Protein 7D6L (pdb70)

Secondary structure (DSSP, 8-state):
--EEEE-TTT--EEEE----TT---B-TTT-PBP--EEE--TTTHHHHT-SSS-EEEEEE-TT-HHHHHHHHHHHHHHHHSTTT-EEEEEETTT-HHHHHHTT--SSSEEEEEETTEEEEEEES---HHHHHHHHHHHHTT-

Nearest PDB structures (foldseek):
  7d6l-assembly1_A  TM=1.007E+00  e=2.014E-32  Deinococcus radiodurans R1 = ATCC 13939 = DSM 20539
  2i4a-assembly1_A  TM=9.591E-01  e=2.977E-13  Acetobacter aceti
  4xhm-assembly2_B  TM=9.495E-01  e=5.290E-13  Archaeoglobus fulgidus DSM 4304
  1nsw-assembly1_D  TM=9.272E-01  e=4.963E-13  Alicyclobacillus acidocaldarius
  3p2a-assembly2_B  TM=7.250E-01  e=1.576E-14  Yersinia pestis CO92

B-factor: mean 38.39, std 16.35, range [13.57, 108.28]

Radius of gyration: 14.19 Å; Cα contacts (8 Å, |Δi|>4): 267; chains: 1; bounding box: 36×29×38 Å

Solvent-accessible surface area: 7470 Å² total; per-residue (Å²): 126,46,28,91,6,61,0,64,133,48,121,18,162,14,165,30,26,76,21,91,80,74,92,43,6,55,3,100,196,64,51,24,35,0,16,2,22,18,69,2,41,52,99,27,3,89,103,8,8,112,13,60,19,0,1,0,0,4,0,71,1,81,171,6,26,62,12,187,87,1,14,81,33,0,83,48,0,0,118,50,8,42,9,114,0,8,0,0,36,1,18,24,83,124,8,85,194,6,15,74,135,44,122,32,212,50,36,2,8,0,2,0,2,19,102,37,126,76,56,46,109,30,84,22,84,24,1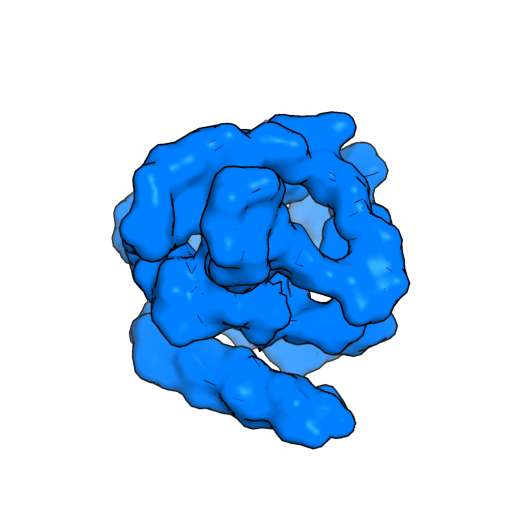27,60,54,53,1,87,61,66,0,74,100,5,56,131,128,110

Structure (mmCIF, N/CA/C/O backbone):
data_7D6L
#
_entry.id   7D6L
#
_cell.length_a   101.887
_cell.length_b   57.819
_cell.length_c   36.152
_cell.angle_alpha   90.000
_cell.angle_beta   94.780
_cell.angle_gamma   90.000
#
_symmetry.space_group_name_H-M   'C 1 2 1'
#
loop_
_entity.id
_entity.type
_entity.pdbx_description
1 polymer 'Thioredoxin 2'
2 non-polymer 'ZINC ION'
3 water water
#
loop_
_atom_site.group_PDB
_atom_site.id
_atom_site.type_symbol
_atom_site.label_atom_id
_atom_site.label_alt_id
_atom_site.label_comp_id
_atom_site.label_asym_id
_atom_site.label_entity_id
_atom_site.label_seq_id
_atom_site.pdbx_PDB_ins_code
_atom_site.Cartn_x
_atom_site.Cartn_y
_atom_site.Cartn_z
_atom_site.occupancy
_atom_site.B_iso_or_equiv
_atom_site.auth_seq_id
_atom_site.auth_comp_id
_atom_site.auth_asym_id
_atom_site.auth_atom_id
_atom_site.pdbx_PDB_model_num
ATOM 1 N N . HIS A 1 7 ? 31.804 65.984 10.057 1.00 49.19 1 HIS A N 1
ATOM 2 C CA . HIS A 1 7 ? 32.969 65.401 9.411 1.00 54.83 1 HIS A CA 1
ATOM 3 C C . HIS A 1 7 ? 32.590 64.882 8.021 1.00 59.54 1 HIS A C 1
ATOM 4 O O . HIS A 1 7 ? 31.587 64.178 7.876 1.00 62.39 1 HIS A O 1
ATOM 11 N N . SER A 1 8 ? 33.392 65.221 7.011 1.00 64.60 2 SER A N 1
ATOM 12 C CA . SER A 1 8 ? 33.112 64.841 5.630 1.00 55.54 2 SER A CA 1
ATOM 13 C C . SER A 1 8 ? 34.396 64.355 4.963 1.00 40.84 2 SER A C 1
ATOM 14 O O . SER A 1 8 ? 35.509 64.675 5.389 1.00 40.39 2 SER A O 1
ATOM 17 N N . ASP A 1 9 ? 34.227 63.558 3.911 1.00 30.94 3 ASP A N 1
ATOM 18 C CA . ASP A 1 9 ? 35.335 63.008 3.153 1.00 28.28 3 ASP A CA 1
ATOM 19 C C . ASP A 1 9 ? 34.962 63.027 1.675 1.00 24.11 3 ASP A C 1
ATOM 20 O O . ASP A 1 9 ? 33.790 62.942 1.327 1.00 34.08 3 ASP A O 1
ATOM 25 N N . ILE A 1 10 ? 35.966 63.129 0.815 1.00 28.02 4 ILE A N 1
ATOM 26 C CA . ILE A 1 10 ? 35.767 63.011 -0.624 1.00 35.97 4 ILE A CA 1
ATOM 27 C C . ILE A 1 10 ? 35.729 61.537 -1.011 1.00 42.26 4 ILE A C 1
ATOM 28 O O . ILE A 1 10 ? 36.672 60.784 -0.733 1.00 32.53 4 ILE A O 1
ATOM 33 N N . LEU A 1 11 ? 34.619 61.120 -1.621 1.00 25.75 5 LEU A N 1
ATOM 34 C CA . LEU A 1 11 ? 34.465 59.837 -2.285 1.00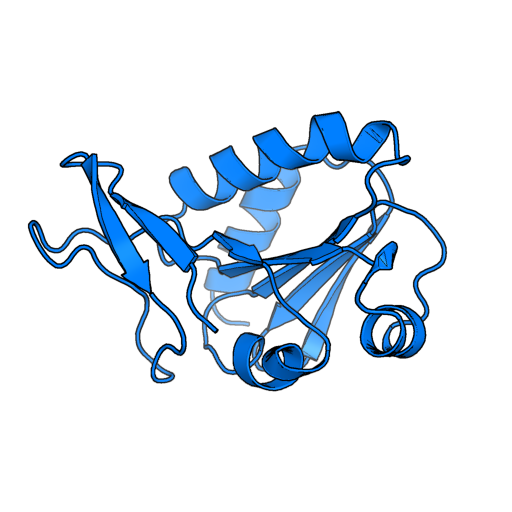 19.51 5 LEU A CA 1
ATOM 35 C C . LEU A 1 11 ? 34.494 60.111 -3.778 1.00 27.50 5 LEU A C 1
ATOM 36 O O . LEU A 1 11 ? 33.763 60.983 -4.253 1.00 28.14 5 LEU A O 1
ATOM 41 N N . THR A 1 12 ? 35.337 59.401 -4.512 1.00 20.72 6 THR A N 1
ATOM 42 C CA . THR A 1 12 ? 35.466 59.622 -5.947 1.00 21.37 6 THR A CA 1
ATOM 43 C C . THR A 1 12 ? 34.668 58.579 -6.715 1.00 24.68 6 THR A C 1
ATOM 44 O O . THR A 1 12 ? 34.802 57.374 -6.476 1.00 29.82 6 THR A O 1
ATOM 48 N N . CYS A 1 13 ? 33.827 59.052 -7.628 1.00 21.15 7 CYS A N 1
ATOM 49 C CA . CYS A 1 13 ? 32.949 58.161 -8.368 1.00 17.72 7 CYS A CA 1
ATOM 50 C C . CYS A 1 13 ? 33.790 57.314 -9.334 1.00 26.33 7 CYS A C 1
ATOM 51 O O . CYS A 1 13 ? 34.647 57.834 -10.060 1.00 27.05 7 CYS A O 1
ATOM 54 N N . THR A 1 14 ? 33.569 56.005 -9.323 1.00 27.84 8 THR A N 1
ATOM 55 C CA . THR A 1 14 ? 34.357 55.119 -10.174 1.00 30.03 8 THR A CA 1
ATOM 56 C C . THR A 1 14 ? 33.993 55.313 -11.631 1.00 39.99 8 THR A C 1
ATOM 57 O O . THR A 1 14 ? 34.817 55.066 -12.526 1.00 34.15 8 THR A O 1
ATOM 61 N N . HIS A 1 15 ? 32.774 55.791 -11.878 1.00 32.64 9 HIS A N 1
ATOM 62 C CA . HIS A 1 15 ? 32.242 55.792 -13.233 1.00 38.95 9 HIS A CA 1
ATOM 63 C C . HIS A 1 15 ? 32.512 57.109 -13.945 1.00 32.33 9 HIS A C 1
ATOM 64 O O . HIS A 1 15 ? 33.020 57.106 -15.060 1.00 36.09 9 HIS A O 1
ATOM 71 N N . CYS A 1 16 ? 32.244 58.246 -13.315 1.00 33.44 10 CYS A N 1
ATOM 72 C CA . CYS A 1 16 ? 32.414 59.516 -14.012 1.00 26.12 10 CYS A CA 1
ATOM 73 C C . CYS A 1 16 ? 33.518 60.386 -13.453 1.00 32.46 10 CYS A C 1
ATOM 74 O O . CYS A 1 16 ? 33.720 61.490 -13.967 1.00 35.05 10 CYS A O 1
ATOM 77 N N . GLN A 1 17 ? 34.210 59.930 -12.404 1.00 30.19 11 GLN A N 1
ATOM 78 C CA . GLN A 1 17 ? 35.327 60.603 -11.745 1.00 31.72 11 GLN A CA 1
ATOM 79 C C . GLN A 1 17 ? 34.919 61.748 -10.841 1.00 27.15 11 GLN A C 1
ATOM 80 O O . GLN A 1 17 ? 35.808 62.423 -10.285 1.00 33.17 11 GLN A O 1
ATOM 86 N N . ALA A 1 18 ? 33.633 62.030 -10.691 1.00 32.43 12 ALA A N 1
ATOM 87 C CA . ALA A 1 18 ? 33.229 63.156 -9.866 1.00 31.32 12 ALA A CA 1
ATOM 88 C C . ALA A 1 18 ? 33.701 62.960 -8.422 1.00 24.15 12 ALA A C 1
ATOM 89 O O . ALA A 1 18 ? 33.519 61.887 -7.831 1.00 22.06 12 ALA A O 1
ATOM 91 N N . LYS A 1 19 ? 34.303 64.016 -7.862 1.00 22.53 13 LYS A N 1
ATOM 92 C CA . LYS A 1 19 ? 34.571 64.107 -6.438 1.00 29.97 13 LYS A CA 1
ATOM 93 C C . LYS A 1 19 ? 33.290 64.467 -5.699 1.00 34.98 13 LYS A C 1
ATOM 94 O O . LYS A 1 19 ? 32.633 65.453 -6.038 1.00 31.73 13 LYS A O 1
ATOM 100 N N . ASN A 1 20 ? 32.937 63.663 -4.693 1.00 21.03 14 ASN A N 1
ATOM 101 C CA . ASN A 1 20 ? 31.699 63.794 -3.937 1.00 23.30 14 ASN A CA 1
ATOM 102 C C . ASN A 1 20 ? 32.058 63.949 -2.470 1.00 22.91 14 ASN A C 1
ATOM 103 O O . ASN A 1 20 ? 32.558 63.003 -1.861 1.00 25.12 14 ASN A O 1
ATOM 108 N N . ARG A 1 21 ? 31.790 65.121 -1.903 1.00 22.53 15 ARG A N 1
ATOM 109 C CA . ARG A 1 21 ? 32.020 65.351 -0.476 1.00 27.42 15 ARG A CA 1
ATOM 110 C C . ARG A 1 21 ? 30.846 64.775 0.303 1.00 28.74 15 ARG A C 1
ATOM 111 O O . ARG A 1 21 ? 29.735 65.293 0.232 1.00 29.33 15 ARG A O 1
ATOM 119 N N . VAL A 1 22 ? 31.091 63.732 1.087 1.00 24.36 16 VAL A N 1
ATOM 120 C CA . VAL A 1 22 ? 30.038 63.004 1.776 1.00 29.53 16 VAL A CA 1
ATOM 121 C C . VAL A 1 22 ? 30.390 62.922 3.262 1.00 35.25 16 VAL A C 1
ATOM 122 O O . VAL A 1 22 ? 31.524 62.576 3.623 1.00 31.95 16 VAL A O 1
ATOM 126 N N . GLY A 1 23 ? 29.428 63.239 4.113 1.00 34.25 17 GLY A N 1
ATOM 127 C CA . GLY A 1 23 ? 29.618 63.077 5.549 1.00 42.04 17 GLY A CA 1
ATOM 128 C C . GLY A 1 23 ? 28.656 62.060 6.127 1.00 50.17 17 GLY A C 1
ATOM 129 O O . GLY A 1 23 ? 28.731 60.870 5.803 1.00 39.28 17 GLY A O 1
ATOM 130 N N . ALA A 1 24 ? 27.739 62.519 6.979 1.00 49.48 18 ALA A N 1
ATOM 131 C CA . ALA A 1 24 ? 26.724 61.634 7.526 1.00 38.69 18 ALA A CA 1
ATOM 132 C C . ALA A 1 24 ? 25.777 61.194 6.423 1.00 49.20 18 ALA A C 1
ATOM 133 O O . ALA A 1 24 ? 25.454 61.965 5.514 1.00 52.46 18 ALA A O 1
ATOM 135 N N . VAL A 1 25 ? 25.340 59.941 6.501 1.00 51.04 19 VAL A N 1
ATOM 136 C CA . VAL A 1 25 ? 24.466 59.334 5.513 1.00 44.48 19 VAL A CA 1
ATOM 137 C C . VAL A 1 25 ? 23.202 58.867 6.229 1.00 51.87 19 VAL A C 1
ATOM 138 O O . VAL A 1 25 ? 23.290 58.076 7.175 1.00 50.70 19 VAL A O 1
ATOM 142 N N . PRO A 1 26 ? 22.018 59.319 5.812 1.00 54.18 20 PRO A N 1
ATOM 143 C CA . PRO A 1 26 ? 20.778 58.834 6.436 1.00 59.56 20 PRO A CA 1
ATOM 144 C C . PRO A 1 26 ? 20.687 57.317 6.343 1.00 63.00 20 PRO A C 1
ATOM 145 O O . PRO A 1 26 ? 20.957 56.728 5.294 1.00 56.36 20 PRO A O 1
ATOM 149 N N . ALA A 1 27 ? 20.334 56.681 7.464 1.00 68.64 21 ALA A N 1
ATOM 150 C CA . ALA A 1 27 ? 20.219 55.227 7.490 1.00 65.43 21 ALA A CA 1
ATOM 151 C C . ALA A 1 27 ? 19.194 54.757 6.460 1.00 63.48 21 ALA A C 1
ATOM 152 O O . ALA A 1 27 ? 18.228 55.458 6.147 1.00 51.38 21 ALA A O 1
ATOM 154 N N . GLY A 1 28 ? 19.433 53.563 5.907 1.00 65.00 22 GLY A N 1
ATOM 155 C CA . GLY A 1 28 ? 18.671 53.059 4.787 1.00 46.82 22 GLY A CA 1
ATOM 156 C C . GLY A 1 28 ? 19.208 53.453 3.422 1.00 54.52 22 GLY A C 1
ATOM 157 O O . GLY A 1 28 ? 18.836 52.831 2.415 1.00 53.42 22 GLY A O 1
ATOM 158 N N . GLN A 1 29 ? 20.064 54.469 3.355 1.00 43.16 23 GLN A N 1
ATOM 159 C CA . GLN A 1 29 ? 20.622 54.955 2.104 1.00 41.05 23 GLN A CA 1
ATOM 160 C C . GLN A 1 29 ? 22.123 54.680 2.053 1.00 34.96 23 GLN A C 1
ATOM 161 O O . GLN A 1 29 ? 22.776 54.463 3.082 1.00 34.11 23 GLN A O 1
ATOM 167 N N . VAL A 1 30 ? 22.671 54.693 0.843 1.00 29.11 24 VAL A N 1
ATOM 168 C CA . VAL A 1 30 ? 24.125 54.596 0.688 1.00 31.95 24 VAL A CA 1
ATOM 169 C C . VAL A 1 30 ? 24.585 55.758 -0.176 1.00 32.90 24 VAL A C 1
ATOM 170 O O . VAL A 1 30 ? 23.807 56.231 -1.019 1.00 25.85 24 VAL A O 1
ATOM 174 N N . PRO A 1 31 ? 25.816 56.240 -0.016 1.00 27.24 25 PRO A N 1
ATOM 175 C CA . PRO A 1 31 ? 26.264 57.386 -0.810 1.00 20.99 25 PRO A CA 1
ATOM 176 C C . PRO A 1 31 ? 26.201 57.074 -2.297 1.00 20.47 25 PRO A C 1
ATOM 177 O O . PRO A 1 31 ? 26.643 56.017 -2.748 1.00 22.12 25 PRO A O 1
ATOM 181 N N . SER A 1 32 ? 25.690 58.022 -3.066 1.00 21.57 26 SER A N 1
ATOM 182 C CA . SER A 1 32 ? 25.709 57.895 -4.521 1.00 20.95 26 SER A CA 1
ATOM 183 C C . SER A 1 32 ? 26.249 59.181 -5.167 1.00 20.99 26 SER A C 1
ATOM 184 O O . SER A 1 32 ? 26.162 60.273 -4.599 1.00 22.86 26 SER A O 1
ATOM 187 N N . CYS A 1 33 ? 26.819 59.034 -6.371 1.00 21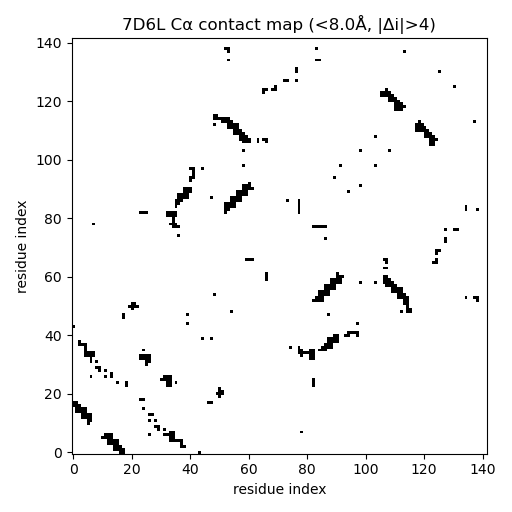.51 27 CYS A N 1
ATOM 188 C CA . CYS A 1 33 ? 27.402 60.157 -7.101 1.00 23.08 27 CYS A CA 1
ATOM 189 C C . CYS A 1 33 ? 26.313 61.147 -7.490 1.00 23.93 27 CYS A C 1
ATOM 190 O O . CYS A 1 33 ? 25.299 60.748 -8.060 1.00 23.41 27 CYS A O 1
ATOM 193 N N . ALA A 1 34 ? 26.527 62.427 -7.177 1.00 28.40 28 ALA A N 1
ATOM 194 C CA . ALA A 1 34 ? 25.542 63.465 -7.465 1.00 23.59 28 ALA A CA 1
ATOM 195 C C . ALA A 1 34 ? 25.535 63.864 -8.944 1.00 27.25 28 ALA A C 1
ATOM 196 O O . ALA A 1 34 ? 24.608 64.548 -9.394 1.00 32.06 28 ALA A O 1
ATOM 198 N N . ARG A 1 35 ? 26.553 63.477 -9.700 1.00 26.45 29 ARG A N 1
ATOM 199 C CA . ARG A 1 35 ? 26.600 63.825 -11.114 1.00 22.21 29 ARG A CA 1
ATOM 200 C C . ARG A 1 35 ? 25.945 62.745 -11.956 1.00 36.24 29 ARG A C 1
ATOM 201 O O . ARG A 1 35 ? 25.131 63.038 -12.842 1.00 36.73 29 ARG A O 1
ATOM 209 N N . CYS A 1 36 ? 26.288 61.489 -11.696 1.00 25.13 30 CYS A N 1
ATOM 210 C CA . CYS A 1 36 ? 25.828 60.393 -12.546 1.00 29.56 30 CYS A CA 1
ATOM 211 C C . CYS A 1 36 ? 24.923 59.401 -11.835 1.00 30.02 30 CYS A C 1
ATOM 212 O O . CYS A 1 36 ? 24.339 58.546 -12.507 1.00 26.77 30 CYS A O 1
ATOM 215 N N . GLY A 1 37 ? 24.795 59.460 -10.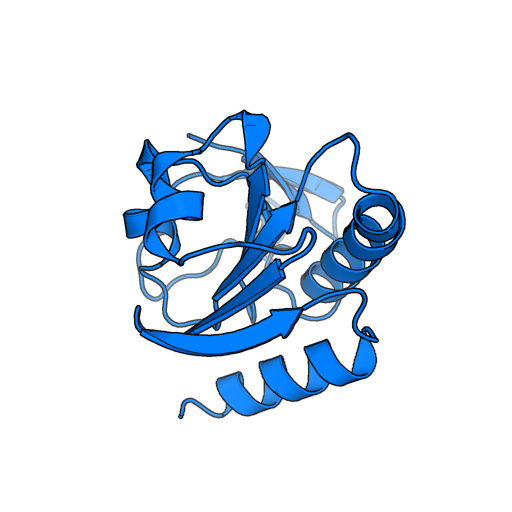500 1.00 30.44 31 GLY A N 1
ATOM 216 C CA . GLY A 1 37 ? 23.908 58.552 -9.791 1.00 30.62 31 GLY A CA 1
ATOM 217 C C . GLY A 1 37 ? 24.511 57.230 -9.309 1.00 29.52 31 GLY A C 1
ATOM 218 O O . GLY A 1 37 ? 23.849 56.505 -8.546 1.00 26.66 31 GLY A O 1
ATOM 219 N N . ALA A 1 38 ? 25.707 56.858 -9.757 1.00 25.03 32 ALA A N 1
ATOM 220 C CA . ALA A 1 38 ? 26.251 55.552 -9.397 1.00 24.70 32 ALA A CA 1
ATOM 221 C C . ALA A 1 38 ? 26.571 55.482 -7.889 1.00 28.28 32 ALA A C 1
ATOM 222 O O . ALA A 1 38 ? 26.950 56.477 -7.268 1.00 23.00 32 ALA A O 1
ATOM 224 N N . ALA A 1 39 ? 26.416 54.295 -7.302 1.00 23.82 33 ALA A N 1
ATOM 225 C CA . ALA A 1 39 ? 26.857 54.111 -5.915 1.00 35.07 33 ALA A CA 1
ATOM 226 C C . ALA A 1 39 ? 28.352 54.371 -5.802 1.00 21.72 33 ALA A C 1
ATOM 227 O O . ALA A 1 39 ? 29.136 53.971 -6.672 1.00 20.04 33 ALA A O 1
ATOM 229 N N . LEU A 1 40 ? 28.745 55.053 -4.732 1.00 17.35 34 LEU A N 1
ATOM 230 C CA . LEU A 1 40 ? 30.145 55.397 -4.509 1.00 23.68 34 LEU A CA 1
ATOM 231 C C . LEU A 1 40 ? 30.866 54.315 -3.700 1.00 27.31 34 LEU A C 1
ATOM 232 O O . LEU A 1 40 ? 30.248 53.639 -2.870 1.00 19.85 34 LEU A O 1
ATOM 237 N N . PRO A 1 41 ? 32.203 54.167 -3.936 1.00 22.49 35 PRO A N 1
ATOM 238 C CA . PRO A 1 41 ? 33.071 53.421 -3.005 1.00 18.96 35 PRO A CA 1
ATOM 239 C C . PRO A 1 41 ? 33.076 54.089 -1.654 1.00 18.48 35 PRO A C 1
ATOM 240 O O . PRO A 1 41 ? 33.626 55.175 -1.494 1.00 17.79 35 PRO A O 1
ATOM 244 N N . TRP A 1 42 ? 32.485 53.432 -0.671 1.00 16.23 36 TRP A N 1
ATOM 245 C CA . TRP A 1 42 ? 32.199 54.082 0.594 1.00 18.23 36 TRP A CA 1
ATOM 246 C C . TRP A 1 42 ? 33.341 53.771 1.562 1.00 18.53 36 TRP A C 1
ATOM 247 O O . TRP A 1 42 ? 33.296 52.820 2.342 1.00 18.84 36 TRP A O 1
ATOM 258 N N . LEU A 1 43 ? 34.392 54.566 1.474 1.00 18.37 37 LEU A N 1
ATOM 259 C CA . LEU A 1 43 ? 35.557 54.361 2.344 1.00 23.66 37 LEU A CA 1
ATOM 260 C C . LEU A 1 43 ? 36.002 55.717 2.852 1.00 19.14 37 LEU A C 1
ATOM 261 O O . LEU A 1 43 ? 36.144 56.664 2.063 1.00 19.73 37 LEU A O 1
ATOM 266 N N . HIS A 1 44 ? 36.193 55.827 4.168 1.00 17.61 38 HIS A N 1
ATOM 267 C CA . HIS A 1 44 ? 36.493 57.142 4.735 1.00 15.68 38 HIS A CA 1
ATOM 268 C C . HIS A 1 44 ? 37.106 56.965 6.128 1.00 21.93 38 HIS A C 1
ATOM 269 O O . HIS A 1 44 ? 37.112 55.867 6.697 1.00 19.88 38 HIS A O 1
ATOM 276 N N . ASP A 1 45 ? 37.601 58.078 6.677 1.00 19.90 39 ASP A N 1
ATOM 277 C CA . ASP A 1 45 ? 38.154 58.089 8.036 1.00 21.68 39 ASP A CA 1
ATOM 278 C C . ASP A 1 45 ? 37.035 58.178 9.061 1.00 29.20 39 ASP A C 1
ATOM 279 O O . ASP A 1 45 ? 36.015 58.846 8.834 1.00 32.27 39 ASP A O 1
ATOM 284 N N . GLY A 1 46 ? 37.227 57.510 10.193 1.00 23.18 40 GLY A N 1
ATOM 285 C CA . GLY A 1 46 ? 36.303 57.587 11.302 1.00 19.46 40 GLY A CA 1
ATOM 286 C C . GLY A 1 46 ? 37.059 58.047 12.540 1.00 22.94 40 GLY A C 1
ATOM 287 O O . GLY A 1 46 ? 38.253 57.773 12.688 1.00 27.70 40 GLY A O 1
ATOM 288 N N . THR A 1 47 ? 36.357 58.756 13.423 1.00 26.96 41 THR A N 1
ATOM 289 C CA . THR A 1 47 ? 36.939 59.283 14.661 1.00 26.34 41 THR A CA 1
ATOM 290 C C . THR A 1 47 ? 36.168 58.793 15.881 1.00 31.52 41 THR A C 1
ATOM 291 O O . THR A 1 47 ? 35.052 58.271 15.783 1.00 28.03 41 THR A O 1
ATOM 295 N N . ASP A 1 48 ? 36.783 58.984 17.058 1.00 24.51 42 ASP A N 1
ATOM 296 C CA . ASP A 1 48 ? 36.065 58.760 18.302 1.00 33.90 42 ASP A CA 1
ATOM 297 C C . ASP A 1 48 ? 34.722 59.490 18.274 1.00 35.77 42 ASP A C 1
ATOM 298 O O . ASP A 1 48 ? 33.707 58.952 18.718 1.00 35.26 42 ASP A O 1
ATOM 303 N N . ALA A 1 49 ? 34.698 60.696 17.700 1.00 30.34 43 ALA A N 1
ATOM 304 C CA . ALA A 1 49 ? 33.475 61.502 17.691 1.00 44.41 43 ALA A CA 1
ATOM 305 C C . ALA A 1 49 ? 32.406 60.912 16.768 1.00 43.21 43 ALA A C 1
ATOM 306 O O . ALA A 1 49 ? 31.217 60.933 17.111 1.00 40.17 43 ALA A O 1
ATOM 308 N N . THR A 1 50 ? 32.806 60.368 15.606 1.00 36.53 44 THR A N 1
ATOM 309 C CA . THR A 1 50 ? 31.865 59.922 14.568 1.00 43.63 44 THR A CA 1
ATOM 310 C C . THR A 1 50 ? 31.548 58.432 14.613 1.00 31.38 44 THR A C 1
ATOM 311 O O . THR A 1 50 ? 30.677 57.979 13.871 1.00 30.37 44 THR A O 1
ATOM 315 N N . PHE A 1 51 ? 32.243 57.657 15.433 1.00 32.35 45 PHE A N 1
ATOM 316 C CA . PHE A 1 51 ? 32.179 56.205 15.302 1.00 28.86 45 PHE A CA 1
ATOM 317 C C . PHE A 1 51 ? 30.762 55.679 15.477 1.00 30.34 45 PHE A C 1
ATOM 318 O O . PHE A 1 51 ? 30.306 54.830 14.698 1.00 28.51 45 PHE A O 1
ATOM 326 N N . GLU A 1 52 ? 30.036 56.178 16.481 1.00 25.81 46 GLU A N 1
ATOM 327 C CA . GLU A 1 52 ? 28.693 55.642 16.709 1.00 34.89 46 GLU A CA 1
ATOM 328 C C . GLU A 1 52 ? 27.795 55.897 15.506 1.00 34.05 46 GLU A C 1
ATOM 329 O O . GLU A 1 52 ? 27.010 55.031 15.115 1.00 30.84 46 GLU A O 1
ATOM 335 N N . GLN A 1 53 ? 27.943 57.055 14.872 1.00 31.72 47 GLN A N 1
ATOM 336 C CA . GLN A 1 53 ? 27.174 57.341 13.668 1.00 33.64 47 GLN A CA 1
ATOM 337 C C . GLN A 1 53 ? 27.627 56.481 12.497 1.00 40.17 47 GLN A C 1
ATOM 338 O O . GLN A 1 53 ? 26.795 56.017 11.709 1.00 32.62 47 GLN A O 1
ATOM 344 N N . ASP A 1 54 ? 28.942 56.272 12.353 1.00 28.16 48 ASP A N 1
ATOM 345 C CA . ASP A 1 54 ? 29.459 55.402 11.284 1.00 26.31 48 ASP A CA 1
ATOM 346 C C . ASP A 1 54 ? 28.856 53.999 11.326 1.00 29.77 48 ASP A C 1
ATOM 347 O O . ASP A 1 54 ? 28.755 53.328 10.285 1.00 29.50 48 ASP A O 1
ATOM 352 N N . LEU A 1 55 ? 28.509 53.513 12.515 1.00 24.89 49 LEU A N 1
ATOM 353 C CA . LEU A 1 55 ? 27.901 52.198 12.663 1.00 28.39 49 LEU A CA 1
ATOM 354 C C . LEU A 1 55 ? 26.418 52.165 12.310 1.00 32.57 49 LEU A C 1
ATOM 355 O O . LEU A 1 55 ? 25.873 51.069 12.160 1.00 30.38 49 LEU A O 1
ATOM 360 N N . GLN A 1 56 ? 25.751 53.317 12.184 1.00 28.23 50 GLN A N 1
ATOM 361 C CA . GLN A 1 56 ? 24.296 53.346 11.967 1.00 28.24 50 GLN A CA 1
ATOM 362 C C . GLN A 1 56 ? 23.990 53.292 10.465 1.00 44.34 50 GLN A C 1
ATOM 363 O O . GLN A 1 56 ? 23.532 54.251 9.838 1.00 47.89 50 GLN A O 1
ATOM 369 N N . THR A 1 57 ? 24.274 52.132 9.883 1.00 41.88 51 THR A N 1
ATOM 370 C CA . THR A 1 57 ? 23.875 51.829 8.518 1.00 31.69 51 THR A CA 1
ATOM 371 C C . THR A 1 57 ? 23.437 50.379 8.500 1.00 35.22 51 THR A C 1
ATOM 372 O O . THR A 1 57 ? 23.658 49.632 9.455 1.00 36.86 51 THR A O 1
ATOM 376 N N . SER A 1 58 ? 22.829 49.982 7.388 1.00 35.76 52 SER A N 1
ATOM 377 C CA . SER A 1 58 ? 22.414 48.609 7.168 1.00 37.09 52 SER A CA 1
ATOM 378 C C . SER A 1 58 ? 23.493 47.742 6.550 1.00 33.09 52 SER A C 1
ATOM 379 O O . SER A 1 58 ? 23.510 46.530 6.805 1.00 33.15 52 SER A O 1
ATOM 382 N N . VAL A 1 59 ? 24.371 48.322 5.736 1.00 23.90 53 VAL A N 1
ATOM 383 C CA . VAL A 1 59 ? 25.370 47.539 5.015 1.00 24.58 53 VAL A CA 1
ATOM 384 C C . VAL A 1 59 ? 26.448 47.106 6.009 1.00 26.97 53 VAL A C 1
ATOM 385 O O . VA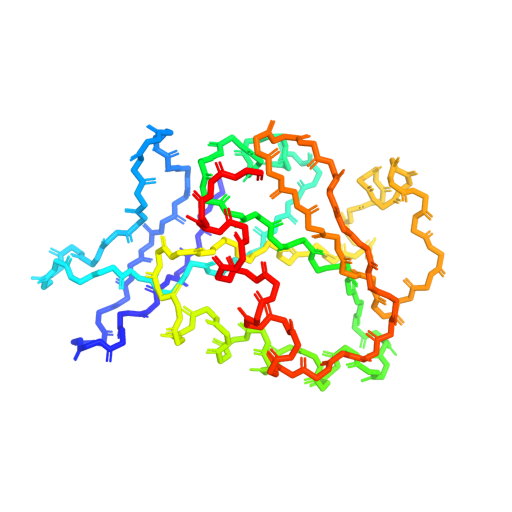L A 1 59 ? 26.584 47.720 7.078 1.00 24.20 53 VAL A O 1
ATOM 389 N N . PRO A 1 60 ? 27.211 46.054 5.713 1.00 26.55 54 PRO A N 1
ATOM 390 C CA . PRO A 1 60 ? 28.290 45.639 6.621 1.00 21.20 54 PRO A CA 1
ATOM 391 C C . PRO A 1 60 ? 29.293 46.771 6.797 1.00 23.98 54 PRO A C 1
ATOM 392 O O . PRO A 1 60 ? 29.627 47.465 5.840 1.00 20.69 54 PRO A O 1
ATOM 396 N N . VAL A 1 61 ? 29.752 46.991 8.031 1.00 22.29 55 VAL A N 1
ATOM 397 C CA . VAL A 1 61 ? 30.704 48.063 8.305 1.00 20.81 55 VAL A CA 1
ATOM 398 C C . VAL A 1 61 ? 32.026 47.412 8.656 1.00 26.55 55 VAL A C 1
ATOM 399 O O . VAL A 1 61 ? 32.104 46.609 9.591 1.00 21.46 55 VAL A O 1
ATOM 403 N N . LEU A 1 62 ? 33.061 47.764 7.924 1.00 16.24 56 LEU A N 1
ATOM 404 C CA . LEU A 1 62 ? 34.372 47.172 8.087 1.00 15.66 56 LEU A CA 1
ATOM 405 C C . LEU A 1 62 ? 35.254 48.260 8.709 1.00 20.92 56 LEU A C 1
ATOM 406 O O . LEU A 1 62 ? 35.510 49.293 8.082 1.00 20.64 56 LEU A O 1
ATOM 411 N N . VAL A 1 63 ? 35.644 48.078 9.970 1.00 18.35 57 VAL A N 1
ATOM 412 C CA . VAL A 1 63 ? 36.396 49.086 10.708 1.00 18.29 57 VAL A CA 1
ATOM 413 C C . VAL A 1 63 ? 37.846 48.628 10.738 1.00 26.33 57 VAL A C 1
ATOM 414 O O . VAL A 1 63 ? 38.145 47.523 11.218 1.00 24.55 57 VAL A O 1
ATOM 418 N N . ASP A 1 64 ? 38.736 49.461 10.178 1.00 18.59 58 ASP A N 1
ATOM 419 C CA . ASP A 1 64 ? 40.148 49.140 9.965 1.00 18.64 58 ASP A CA 1
ATOM 420 C C . ASP A 1 64 ? 40.972 49.979 10.954 1.00 18.78 58 ASP A C 1
ATOM 421 O O . ASP A 1 64 ? 41.144 51.185 10.764 1.00 20.43 58 ASP A O 1
ATOM 426 N N . PHE A 1 65 ? 41.473 49.344 12.006 1.00 17.01 59 PHE A N 1
ATOM 427 C CA . PHE A 1 65 ? 42.341 50.020 12.974 1.00 15.47 59 PHE A CA 1
ATOM 428 C C . PHE A 1 65 ? 43.765 49.946 12.457 1.00 22.81 59 PHE A C 1
ATOM 429 O O . PHE A 1 65 ? 44.307 48.839 12.280 1.00 26.77 59 PHE A O 1
ATOM 437 N N . TRP A 1 66 ? 44.343 51.112 12.174 1.00 20.36 60 TRP A N 1
ATOM 438 C CA . TRP A 1 66 ? 45.644 51.178 11.525 1.00 20.83 60 TRP A CA 1
ATOM 439 C C . TRP A 1 66 ? 46.489 52.261 12.185 1.00 21.49 60 TRP A C 1
ATOM 440 O O . TRP A 1 66 ? 46.007 53.071 12.975 1.00 24.11 60 TRP A O 1
ATOM 451 N N . ALA A 1 67 ? 47.762 52.306 11.800 1.00 22.90 61 ALA A N 1
ATOM 452 C CA . ALA A 1 67 ? 48.652 53.329 12.317 1.00 27.73 61 ALA A CA 1
ATOM 453 C C . ALA A 1 67 ? 49.740 53.585 11.287 1.00 31.22 61 ALA A C 1
ATOM 454 O O . ALA A 1 67 ? 50.099 52.676 10.534 1.00 27.30 61 ALA A O 1
ATOM 456 N N . PRO A 1 68 ? 50.267 54.806 11.215 1.00 35.35 62 PRO A N 1
ATOM 457 C CA . PRO A 1 68 ? 51.391 55.080 10.298 1.00 51.62 62 PRO A CA 1
ATOM 458 C C . PRO A 1 68 ? 52.575 54.137 10.433 1.00 49.47 62 PRO A C 1
ATOM 459 O O . PRO A 1 68 ? 53.155 53.745 9.416 1.00 52.36 62 PRO A O 1
ATOM 463 N N . TRP A 1 69 ? 52.954 53.768 11.654 1.00 45.69 63 TRP A N 1
ATOM 464 C CA . TRP A 1 69 ? 54.153 52.966 11.856 1.00 41.24 63 TRP A CA 1
ATOM 465 C C . TRP A 1 69 ? 53.967 51.489 11.513 1.00 53.61 63 TRP A C 1
ATOM 466 O O . TRP A 1 69 ? 54.963 50.761 11.429 1.00 58.57 63 TRP A O 1
ATOM 477 N N . CYS A 1 70 ? 52.729 51.032 11.307 1.00 34.36 64 CYS A N 1
ATOM 478 C CA . CYS A 1 70 ? 52.426 49.618 11.128 1.00 34.27 64 CYS A CA 1
ATOM 479 C C . CYS A 1 70 ? 52.731 49.180 9.700 1.00 40.37 64 CYS A C 1
ATOM 480 O O . CYS A 1 70 ? 52.114 49.675 8.751 1.00 40.78 64 CYS A O 1
ATOM 483 N N . GLY A 1 71 ? 53.656 48.228 9.550 1.00 41.01 65 GLY A N 1
ATOM 484 C CA . GLY A 1 71 ? 54.085 47.767 8.247 1.00 38.73 65 GLY A CA 1
ATOM 485 C C . GLY A 1 71 ? 52.972 47.166 7.398 1.00 44.42 65 GLY A C 1
ATOM 486 O O . GLY A 1 71 ? 52.691 47.626 6.284 1.00 40.32 65 GLY A O 1
ATOM 487 N N . PRO A 1 72 ? 52.324 46.114 7.907 1.00 40.45 66 PRO A N 1
ATOM 488 C CA . PRO A 1 72 ? 51.223 45.498 7.147 1.00 42.35 66 PRO A CA 1
ATOM 489 C C . PRO A 1 72 ? 50.069 46.451 6.809 1.00 44.33 66 PRO A C 1
ATOM 490 O O . PRO A 1 72 ? 49.324 46.161 5.863 1.00 38.58 66 PRO A O 1
ATOM 494 N N . CYS A 1 73 ? 49.895 47.571 7.531 1.00 34.72 67 CYS A N 1
ATOM 495 C CA . CYS A 1 73 ? 48.842 48.531 7.177 1.00 43.95 67 CYS A CA 1
ATOM 496 C C . CYS A 1 73 ? 49.067 49.152 5.805 1.00 46.38 67 CYS A C 1
ATOM 497 O O . CYS A 1 73 ? 48.098 49.496 5.108 1.00 38.65 67 CYS A O 1
ATOM 500 N N . ARG A 1 74 ? 50.335 49.318 5.409 1.00 33.93 68 ARG A N 1
ATOM 501 C CA . ARG A 1 74 ? 50.657 49.888 4.105 1.00 33.79 68 ARG A CA 1
ATOM 502 C C . ARG A 1 74 ? 50.213 48.977 2.961 1.00 41.59 68 ARG A C 1
ATOM 503 O O . ARG A 1 74 ? 49.967 49.456 1.854 1.00 40.22 68 ARG A O 1
ATOM 511 N N . VAL A 1 75 ? 50.105 47.683 3.236 1.00 34.15 69 VAL A N 1
ATOM 512 C CA . VAL A 1 75 ? 49.618 46.648 2.331 1.00 39.81 69 VAL A CA 1
ATOM 513 C C . VAL A 1 75 ? 48.095 46.553 2.380 1.00 56.37 69 VAL A C 1
ATOM 514 O O . VAL A 1 75 ? 47.430 46.392 1.347 1.00 47.54 69 VAL A O 1
ATOM 518 N N . MET A 1 76 ? 47.533 46.676 3.587 1.00 41.39 70 MET A N 1
ATOM 519 C CA . MET A 1 76 ? 46.096 46.492 3.758 1.00 45.81 70 MET A CA 1
ATOM 520 C C . MET A 1 76 ? 45.289 47.688 3.250 1.00 31.18 70 MET A C 1
ATOM 521 O O . MET A 1 76 ? 44.145 47.508 2.803 1.00 39.70 70 MET A O 1
ATOM 526 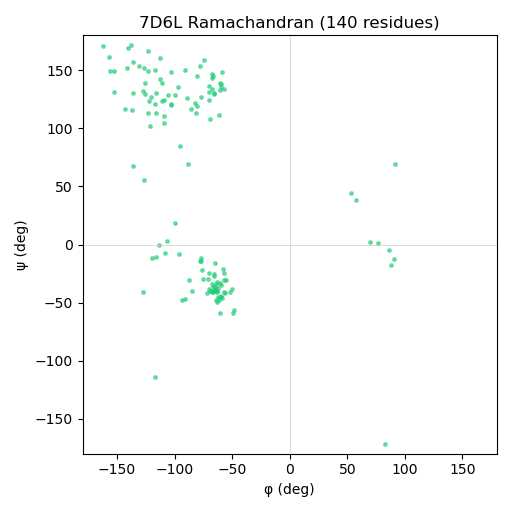N N . GLY A 1 77 ? 45.849 48.904 3.301 1.00 37.98 71 GLY A N 1
ATOM 527 C CA . GLY A 1 77 ? 45.194 50.073 2.743 1.00 35.79 71 GLY A CA 1
ATOM 528 C C . GLY A 1 77 ? 44.673 49.883 1.316 1.00 39.76 71 GLY A C 1
ATOM 529 O O . GLY A 1 77 ? 43.476 50.047 1.033 1.00 33.58 71 GLY A O 1
ATOM 530 N N . PRO A 1 78 ? 45.576 49.557 0.383 1.00 43.27 72 PRO A N 1
ATOM 531 C CA . PRO A 1 78 ? 45.142 49.373 -1.017 1.00 35.03 72 PRO A CA 1
ATOM 532 C C . PRO A 1 78 ? 44.109 48.269 -1.191 1.00 38.78 72 PRO A C 1
ATOM 533 O O . PRO A 1 78 ? 43.228 48.386 -2.047 1.00 33.04 72 PRO A O 1
ATOM 537 N N . VAL A 1 79 ? 44.204 47.189 -0.409 1.00 39.13 73 VAL A N 1
ATOM 538 C CA . VAL A 1 79 ? 43.236 46.094 -0.485 1.00 37.08 73 VAL A CA 1
ATOM 539 C C . VAL A 1 79 ? 41.835 46.584 -0.119 1.00 29.03 73 VAL A C 1
ATOM 540 O O . VAL A 1 79 ? 40.847 46.233 -0.772 1.00 26.84 73 VAL A O 1
ATOM 544 N N . LEU A 1 80 ? 41.726 47.362 0.954 1.00 28.11 74 LEU A N 1
ATOM 545 C CA . LEU A 1 80 ? 40.429 47.889 1.373 1.00 28.68 74 LEU A CA 1
ATOM 546 C C . LEU A 1 80 ? 39.899 48.872 0.348 1.00 27.16 74 LEU A C 1
ATOM 547 O O . LEU A 1 80 ? 38.688 48.944 0.107 1.00 24.24 74 LEU A O 1
ATOM 552 N N . GLU A 1 81 ? 40.803 49.651 -0.253 1.00 25.68 75 GLU A N 1
ATOM 553 C CA . GLU A 1 81 ? 40.401 50.567 -1.311 1.00 34.31 75 GLU A CA 1
ATOM 554 C C . GLU A 1 81 ? 39.797 49.801 -2.487 1.00 25.42 75 GLU A C 1
ATOM 555 O O . GLU A 1 81 ? 38.710 50.147 -2.978 1.00 25.37 75 GLU A O 1
ATOM 561 N N . ASP A 1 82 ? 40.449 48.707 -2.904 1.00 27.04 76 ASP A N 1
ATOM 562 C CA . ASP A 1 82 ? 39.889 47.879 -3.977 1.00 23.94 76 ASP A CA 1
ATOM 563 C C . ASP A 1 82 ? 38.576 47.226 -3.550 1.00 30.03 76 ASP A C 1
ATOM 564 O O . ASP A 1 82 ? 37.662 47.043 -4.368 1.00 24.30 76 ASP A O 1
ATOM 569 N N . LEU A 1 83 ? 38.476 46.819 -2.284 1.00 27.64 77 LEU A N 1
ATOM 570 C CA . LEU A 1 83 ? 37.247 46.169 -1.830 1.00 25.70 77 LEU A CA 1
ATOM 571 C C . LEU A 1 83 ? 36.067 47.123 -1.964 1.00 20.98 77 LEU A C 1
ATOM 572 O O . LEU A 1 83 ? 35.016 46.770 -2.523 1.00 26.82 77 LEU A O 1
ATOM 577 N N . ALA A 1 84 ? 36.237 48.353 -1.488 1.00 20.73 78 ALA A N 1
ATOM 578 C CA . ALA A 1 84 ? 35.139 49.324 -1.549 1.00 23.76 78 ALA A CA 1
ATOM 579 C C . ALA A 1 84 ? 34.774 49.669 -2.991 1.00 25.03 78 ALA A C 1
ATOM 580 O O . ALA A 1 84 ? 33.583 49.848 -3.318 1.00 22.28 78 ALA A O 1
ATOM 582 N N . ARG A 1 85 ? 35.786 49.778 -3.864 1.00 21.88 79 ARG A N 1
ATOM 583 C CA . ARG A 1 85 ? 35.538 50.008 -5.298 1.00 25.04 79 ARG A CA 1
ATOM 584 C C . ARG A 1 85 ? 34.774 48.846 -5.938 1.00 31.51 79 ARG A C 1
ATOM 585 O O . ARG A 1 85 ? 33.895 49.054 -6.788 1.00 28.62 79 ARG A O 1
ATOM 593 N N . ASP A 1 86 ? 35.123 47.605 -5.579 1.00 26.68 80 ASP A N 1
ATOM 594 C CA . ASP A 1 86 ? 34.489 46.432 -6.176 1.00 37.03 80 ASP A CA 1
ATOM 595 C C . ASP A 1 86 ? 33.090 46.182 -5.631 1.00 32.80 80 ASP A C 1
ATOM 596 O O . ASP A 1 86 ? 32.318 45.467 -6.273 1.00 24.41 80 ASP A O 1
ATOM 601 N N . LEU A 1 87 ? 32.769 46.704 -4.434 1.00 22.89 81 LEU A N 1
ATOM 602 C CA . LEU A 1 87 ? 31.478 46.470 -3.785 1.00 24.72 81 LEU A CA 1
ATOM 603 C C . LEU A 1 87 ? 30.851 47.813 -3.430 1.00 23.14 81 LEU A C 1
ATOM 604 O O . LEU A 1 87 ? 30.571 48.075 -2.247 1.00 27.87 81 LEU A O 1
ATOM 609 N N . PRO A 1 88 ? 30.683 48.716 -4.399 1.00 21.92 82 PRO A N 1
ATOM 610 C CA . PRO A 1 88 ? 30.274 50.072 -4.066 1.00 20.12 82 PRO A CA 1
ATOM 611 C C . PRO A 1 88 ? 28.872 50.049 -3.485 1.00 32.65 82 PRO A C 1
ATOM 612 O O . PRO A 1 88 ? 27.965 49.419 -4.029 1.00 25.29 82 PRO A O 1
ATOM 616 N N . GLY A 1 89 ? 28.718 50.710 -2.348 1.00 27.88 83 GLY A N 1
ATOM 617 C CA . GLY A 1 89 ? 27.473 50.711 -1.615 1.00 30.57 83 GLY A CA 1
ATOM 618 C C . GLY A 1 89 ? 27.086 49.407 -0.949 1.00 30.95 83 GLY A C 1
ATOM 619 O O . GLY A 1 89 ? 25.997 49.330 -0.381 1.00 32.35 83 GLY A O 1
ATOM 620 N N . LYS A 1 90 ? 27.900 48.367 -1.017 1.00 20.12 84 LYS A N 1
ATOM 621 C CA . LYS A 1 90 ? 27.564 47.133 -0.307 1.00 18.99 84 LYS A CA 1
ATOM 622 C C . LYS A 1 90 ? 28.440 46.938 0.929 1.00 19.38 84 LYS A C 1
ATOM 623 O O . LYS A 1 90 ? 28.324 45.902 1.602 1.00 24.63 84 LYS A O 1
ATOM 629 N N . VAL A 1 91 ? 29.315 47.893 1.222 1.00 20.27 85 VAL A N 1
ATOM 630 C CA . VAL A 1 91 ? 30.160 47.831 2.420 1.00 17.08 85 VAL A CA 1
ATOM 631 C C . VAL A 1 91 ? 30.551 49.263 2.760 1.00 22.65 85 VAL A C 1
ATOM 632 O O . VAL A 1 91 ? 30.622 50.130 1.888 1.00 23.40 85 VAL A O 1
ATOM 636 N N . ARG A 1 92 ? 30.748 49.534 4.044 1.00 16.98 86 ARG A N 1
ATOM 637 C CA . ARG A 1 92 ? 31.239 50.835 4.459 1.00 14.07 86 ARG A CA 1
ATOM 638 C C . ARG A 1 92 ? 32.578 50.555 5.120 1.00 17.82 86 ARG A C 1
ATOM 639 O O . ARG A 1 92 ? 32.628 49.791 6.091 1.00 20.54 86 ARG A O 1
ATOM 647 N N . VAL A 1 93 ? 33.654 51.140 4.602 1.00 13.57 87 VAL A N 1
ATOM 648 C CA . VAL A 1 93 ? 34.973 50.904 5.185 1.00 18.05 87 VAL A CA 1
ATOM 649 C C . VAL A 1 93 ? 35.323 52.136 6.009 1.00 18.32 87 VAL A C 1
ATOM 650 O O . VAL A 1 93 ? 35.406 53.246 5.475 1.00 19.52 87 VAL A O 1
ATOM 654 N N . VAL A 1 94 ? 35.554 51.954 7.304 1.00 15.48 88 VAL A N 1
ATOM 655 C CA . VAL A 1 94 ? 35.810 53.083 8.177 1.00 13.88 88 VAL A CA 1
ATOM 656 C C . VAL A 1 94 ? 37.241 52.922 8.715 1.00 19.14 88 VAL A C 1
ATOM 657 O O . VAL A 1 94 ? 37.523 51.982 9.460 1.00 18.14 88 VAL A O 1
ATOM 661 N N . LYS A 1 95 ? 38.128 53.824 8.328 1.00 17.23 89 LYS A N 1
ATOM 662 C CA . LYS A 1 95 ? 39.522 53.771 8.743 1.00 22.81 89 LYS A CA 1
ATOM 663 C C . LYS A 1 95 ? 39.706 54.548 10.051 1.00 21.14 89 LYS A C 1
ATOM 664 O O . LYS A 1 95 ? 39.345 55.727 10.146 1.00 22.12 89 LYS A O 1
ATOM 670 N N . VAL A 1 96 ? 40.275 53.887 11.054 1.00 19.35 90 VAL A N 1
ATOM 671 C CA . VAL A 1 96 ? 40.413 54.477 12.391 1.00 17.82 90 VAL A CA 1
ATOM 672 C C . VAL A 1 96 ? 41.908 54.477 12.721 1.00 18.24 90 VAL A C 1
ATOM 673 O O . VAL A 1 96 ? 42.487 53.428 13.005 1.00 20.11 90 VAL A O 1
ATOM 677 N N . ASN A 1 97 ? 42.530 55.636 12.591 1.00 22.66 91 ASN A N 1
ATOM 678 C CA . ASN A 1 97 ? 43.923 55.847 12.971 1.00 20.21 91 ASN A CA 1
ATOM 679 C C . ASN A 1 97 ? 44.012 55.770 14.501 1.00 17.66 91 ASN A C 1
ATOM 680 O O . ASN A 1 97 ? 43.502 56.650 15.196 1.00 23.29 91 ASN A O 1
ATOM 685 N N . VAL A 1 98 ? 44.599 54.696 15.032 1.00 18.14 92 VAL A N 1
ATOM 686 C CA . VAL A 1 98 ? 44.638 54.523 16.488 1.00 28.64 92 VAL A CA 1
ATOM 687 C C . VAL A 1 98 ? 45.483 55.599 17.157 1.00 39.39 92 VAL A C 1
ATOM 688 O O . VAL A 1 98 ? 45.248 55.935 18.324 1.00 27.95 92 VAL A O 1
ATOM 692 N N . ASP A 1 99 ? 46.472 56.153 16.442 1.00 26.64 93 ASP A N 1
ATOM 693 C CA . ASP A 1 99 ? 47.264 57.246 17.009 1.00 29.64 93 ASP A CA 1
ATOM 694 C C . ASP A 1 99 ? 46.383 58.409 17.412 1.00 32.74 93 ASP A C 1
ATOM 695 O O . ASP A 1 99 ? 46.714 59.137 18.352 1.00 46.08 93 ASP A O 1
ATOM 700 N N . GLU A 1 100 ? 45.269 58.605 16.704 1.00 30.48 94 GLU A N 1
ATOM 701 C CA . GLU A 1 100 ? 44.396 59.755 16.905 1.00 28.36 94 GLU A CA 1
ATOM 702 C C . GLU A 1 100 ? 43.059 59.431 17.571 1.00 36.70 94 GLU A C 1
ATOM 703 O O . GLU A 1 100 ? 42.321 60.368 17.901 1.00 33.84 94 GLU A O 1
ATOM 709 N N . ASN A 1 101 ? 42.723 58.151 17.777 1.00 29.17 95 ASN A N 1
ATOM 710 C CA . ASN A 1 101 ? 41.403 57.736 18.272 1.00 26.90 95 ASN A CA 1
ATOM 711 C C . ASN A 1 101 ? 41.565 56.665 19.332 1.00 36.75 95 ASN A C 1
ATOM 712 O O . ASN A 1 101 ? 41.180 55.501 19.148 1.00 33.20 95 ASN A O 1
ATOM 717 N N . PRO A 1 102 ? 42.123 57.045 20.482 1.00 29.75 96 PRO A N 1
ATOM 718 C CA . PRO A 1 102 ? 42.404 56.055 21.526 1.00 30.28 96 PRO A CA 1
ATOM 719 C C . PRO A 1 102 ? 41.164 55.508 22.222 1.00 33.50 96 PRO A C 1
ATOM 720 O O . PRO A 1 102 ? 41.158 54.339 22.629 1.00 32.25 96 PRO A O 1
ATOM 724 N N . ARG A 1 103 ? 40.085 56.283 22.322 1.00 31.31 97 ARG A N 1
ATOM 725 C CA . ARG A 1 103 ? 38.890 55.774 22.988 1.00 29.84 97 ARG A CA 1
ATOM 726 C C . ARG A 1 103 ? 38.295 54.579 22.243 1.00 24.67 97 ARG A C 1
ATOM 727 O O . ARG A 1 103 ? 38.003 53.541 22.848 1.00 26.93 97 ARG A O 1
ATOM 735 N N . THR A 1 104 ? 38.138 54.683 20.923 1.00 24.33 98 THR A N 1
ATOM 736 C CA . THR A 1 104 ? 37.571 53.556 20.179 1.00 26.23 98 THR A CA 1
ATOM 737 C C . THR A 1 104 ? 38.518 52.362 20.165 1.00 28.16 98 THR A C 1
ATOM 738 O O . THR A 1 104 ? 38.078 51.219 20.298 1.00 22.75 98 THR A O 1
ATOM 742 N N . ALA A 1 105 ? 39.829 52.598 20.021 1.00 27.96 99 ALA A N 1
ATOM 743 C CA . ALA A 1 105 ? 40.770 51.479 20.069 1.00 26.40 99 ALA A CA 1
ATOM 744 C C . ALA A 1 105 ? 40.666 50.739 21.399 1.00 28.64 99 ALA A C 1
ATOM 745 O O . ALA A 1 105 ? 40.592 49.505 21.429 1.00 27.57 99 ALA A O 1
ATOM 747 N N . ALA A 1 106 ? 40.624 51.485 22.503 1.00 24.07 100 ALA A N 1
ATOM 748 C CA . ALA A 1 106 ? 40.498 50.880 23.831 1.00 31.23 100 ALA A CA 1
ATOM 749 C C . ALA A 1 106 ? 39.159 50.164 23.981 1.00 27.53 100 ALA A C 1
ATOM 750 O O . ALA A 1 106 ? 39.086 49.074 24.558 1.00 30.43 100 ALA A O 1
ATOM 752 N N . ARG A 1 107 ? 38.097 50.772 23.459 1.00 30.51 101 ARG A N 1
ATOM 753 C CA . ARG A 1 107 ? 36.750 50.205 23.568 1.00 35.27 101 ARG A CA 1
ATOM 754 C C . ARG A 1 107 ? 36.684 48.795 22.988 1.00 39.53 101 ARG A C 1
ATOM 755 O O . ARG A 1 107 ? 36.047 47.911 23.557 1.00 35.01 101 ARG A O 1
ATOM 763 N N . PHE A 1 108 ? 37.344 48.557 21.859 1.00 33.33 102 PHE A N 1
ATOM 764 C CA . PHE A 1 108 ? 37.340 47.227 21.268 1.00 24.18 102 PHE A CA 1
ATOM 765 C C . PHE A 1 108 ? 38.601 46.433 21.590 1.00 29.14 102 PHE A C 1
ATOM 766 O O . PHE A 1 108 ? 38.884 45.435 20.925 1.00 37.16 102 PHE A O 1
ATOM 774 N N . GLU A 1 109 ? 39.336 46.833 22.625 1.00 26.72 103 GLU A N 1
ATOM 775 C CA . GLU A 1 109 ? 40.454 46.047 23.142 1.00 30.60 103 GLU A CA 1
ATOM 776 C C . GLU A 1 109 ? 41.445 45.701 22.032 1.00 28.30 103 GLU A C 1
ATOM 777 O O . GLU A 1 109 ? 41.925 44.572 21.925 1.00 35.11 103 GLU A O 1
ATOM 783 N N . VAL A 1 110 ? 41.751 46.692 21.199 1.00 23.70 104 VAL A N 1
ATOM 784 C CA . VAL A 1 110 ? 42.700 46.484 20.114 1.00 23.38 104 VAL A CA 1
ATOM 785 C C . VAL A 1 110 ? 44.086 46.265 20.708 1.00 32.45 104 VAL A C 1
ATOM 786 O O . VAL A 1 110 ? 44.509 46.982 21.620 1.00 31.90 104 VAL A O 1
ATOM 790 N N . ARG A 1 111 ? 44.776 45.252 20.208 1.00 35.88 105 ARG A N 1
ATOM 791 C CA . ARG A 1 111 ? 46.099 44.836 20.650 1.00 34.12 105 ARG A CA 1
ATOM 792 C C . ARG A 1 111 ? 47.095 44.725 19.506 1.00 41.87 105 ARG A C 1
ATOM 793 O O . ARG A 1 111 ? 48.251 45.115 19.661 1.00 47.50 105 ARG A O 1
ATOM 801 N N . SER A 1 112 ? 46.676 44.199 18.363 1.00 35.68 106 SER A N 1
ATOM 802 C CA . SER A 1 112 ? 47.497 44.139 17.166 1.00 41.12 106 SER A CA 1
ATOM 803 C C . SER A 1 112 ? 47.066 45.217 16.194 1.00 40.13 106 SER A C 1
ATOM 804 O O . SER A 1 112 ? 45.887 45.574 16.113 1.00 30.62 106 SER A O 1
ATOM 807 N N . ILE A 1 113 ? 48.032 45.706 15.429 1.00 28.44 107 ILE A N 1
ATOM 808 C CA . ILE A 1 113 ? 47.800 46.607 14.310 1.00 28.77 107 ILE A CA 1
ATOM 809 C C . ILE A 1 113 ? 48.339 45.915 13.066 1.00 35.79 107 ILE A C 1
ATOM 810 O O . ILE A 1 113 ? 49.479 45.445 13.083 1.00 35.55 107 ILE A O 1
ATOM 815 N N . PRO A 1 114 ? 47.546 45.770 11.985 1.00 32.83 108 PRO A N 1
ATOM 816 C CA . PRO A 1 114 ? 46.142 46.187 11.846 1.00 31.29 108 PRO A CA 1
ATOM 817 C C . PRO A 1 114 ? 45.185 45.249 12.518 1.00 31.46 108 PRO A C 1
ATOM 818 O O . PRO A 1 114 ? 45.486 44.055 12.679 1.00 30.20 108 PRO A O 1
ATOM 822 N N . THR A 1 115 ? 44.037 45.779 12.919 1.00 27.32 109 THR A N 1
ATOM 823 C CA . THR A 1 115 ? 42.926 44.923 13.329 1.00 25.04 109 THR A CA 1
ATOM 824 C C . THR A 1 115 ? 41.727 45.344 12.492 1.00 23.64 109 THR A C 1
ATOM 825 O O . THR A 1 115 ? 41.415 46.538 12.427 1.00 23.39 109 THR A O 1
ATOM 829 N N . LEU A 1 116 ? 41.056 44.383 11.860 1.00 21.67 110 LEU A N 1
ATOM 830 C CA . LEU A 1 116 ? 39.820 44.649 11.116 1.00 21.88 110 LEU A CA 1
ATOM 831 C C . LEU A 1 116 ? 38.638 44.042 11.869 1.00 27.02 110 LEU A C 1
ATOM 832 O O . LEU A 1 116 ? 38.648 42.853 12.164 1.00 31.34 110 LEU A O 1
ATOM 837 N N . LEU A 1 117 ? 37.638 44.849 12.194 1.00 21.82 111 LEU A N 1
ATOM 838 C CA . LEU A 1 117 ? 36.408 44.360 12.813 1.00 24.66 111 LEU A CA 1
ATOM 839 C C . LEU A 1 117 ? 35.266 44.548 11.831 1.00 23.32 111 LEU A C 1
ATOM 840 O O . LEU A 1 117 ? 35.211 45.557 11.129 1.00 24.80 111 LEU A O 1
ATOM 845 N N . MET A 1 118 ? 34.350 43.601 11.797 1.00 19.97 112 MET A N 1
ATOM 846 C CA . MET A 1 118 ? 33.197 43.710 10.919 1.00 23.09 112 MET A CA 1
ATOM 847 C C . MET A 1 118 ? 31.968 43.789 11.807 1.00 24.27 112 MET A C 1
ATOM 848 O O . MET A 1 118 ? 31.819 42.961 12.723 1.00 24.91 112 MET A O 1
ATOM 853 N N . PHE A 1 119 ? 31.122 44.786 11.525 1.00 20.25 113 PHE A N 1
ATOM 854 C CA . PHE A 1 119 ? 29.880 45.073 12.226 1.00 21.63 113 PHE A CA 1
ATOM 855 C C . PHE A 1 119 ? 28.687 44.921 11.302 1.00 26.78 113 PHE A C 1
ATOM 856 O O . PHE A 1 119 ? 28.748 45.217 10.099 1.00 26.13 113 PHE A O 1
ATOM 864 N N . LYS A 1 120 ? 27.575 44.543 11.908 1.00 28.92 114 LYS A N 1
ATOM 865 C CA . LYS A 1 120 ? 26.315 44.414 11.198 1.00 26.11 114 LYS A CA 1
ATOM 866 C C . LYS A 1 120 ? 25.233 44.892 12.150 1.00 30.70 114 LYS A C 1
ATOM 867 O O . LYS A 1 120 ? 25.088 44.334 13.235 1.00 35.15 114 LYS A O 1
ATOM 873 N N . ASP A 1 121 ? 24.546 45.974 11.786 1.00 33.61 115 ASP A N 1
ATOM 874 C CA . ASP A 1 121 ? 23.498 46.553 12.633 1.00 43.46 115 ASP A CA 1
ATOM 875 C C . ASP A 1 121 ? 24.036 46.935 14.017 1.00 50.42 115 ASP A C 1
ATOM 876 O O . ASP A 1 121 ? 23.364 46.756 15.035 1.00 46.22 115 ASP A O 1
ATOM 881 N N . GLY A 1 122 ? 25.262 47.454 14.062 1.00 43.63 116 GLY A N 1
ATOM 882 C CA . GLY A 1 122 ? 25.854 47.915 15.305 1.00 35.23 116 GLY A CA 1
ATOM 883 C C . GLY A 1 122 ? 26.564 46.860 16.138 1.00 34.47 116 GLY A C 1
ATOM 884 O O . GLY A 1 122 ? 27.175 47.206 17.167 1.00 37.50 116 GLY A O 1
ATOM 885 N N . GLU A 1 123 ? 26.521 45.593 15.744 1.00 34.83 117 GLU A N 1
ATOM 886 C CA . GLU A 1 123 ? 27.110 44.523 16.544 1.00 49.96 117 GLU A CA 1
ATOM 887 C C . GLU A 1 123 ? 28.345 43.945 15.858 1.00 34.67 117 GLU A C 1
ATOM 888 O O . GLU A 1 123 ? 28.337 43.695 14.643 1.00 25.89 117 GLU A O 1
ATOM 894 N N . GLU A 1 124 ? 29.385 43.678 16.648 1.00 29.96 118 GLU A N 1
ATOM 895 C CA . GLU A 1 124 ? 30.590 43.081 16.093 1.00 21.96 118 GLU A CA 1
ATOM 896 C C . GLU A 1 124 ? 30.295 41.647 15.694 1.00 38.98 118 GLU A C 1
ATOM 897 O O . GLU A 1 124 ? 29.799 40.858 16.502 1.00 34.24 118 GLU A O 1
ATOM 903 N N . VAL A 1 125 ? 30.549 41.315 14.432 1.00 30.81 119 VAL A N 1
ATOM 904 C CA . VAL A 1 125 ? 30.264 39.984 13.920 1.00 37.63 119 VAL A CA 1
ATOM 905 C C . VAL A 1 125 ? 31.508 39.287 13.406 1.00 41.36 119 VAL A C 1
ATOM 906 O O . VAL A 1 125 ? 31.465 38.072 13.160 1.00 47.98 119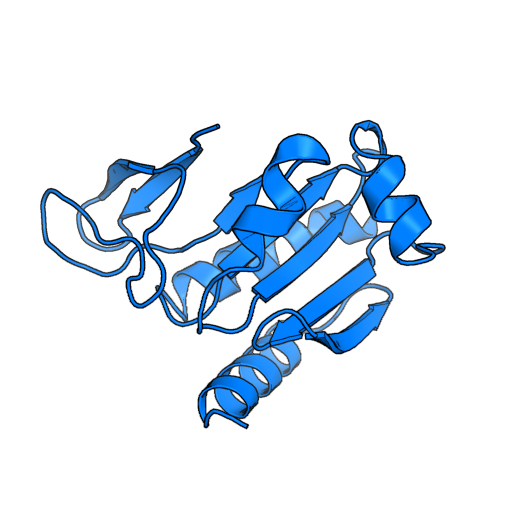 VAL A O 1
ATOM 910 N N . ASP A 1 126 ? 32.621 39.998 13.261 1.00 29.82 120 ASP A N 1
ATOM 911 C CA . ASP A 1 126 ? 33.822 39.318 12.803 1.00 37.13 120 ASP A CA 1
ATOM 912 C C . ASP A 1 126 ? 35.028 40.132 13.250 1.00 38.48 120 ASP A C 1
ATOM 913 O O . ASP A 1 126 ? 34.918 41.322 13.558 1.00 28.65 120 ASP A O 1
ATOM 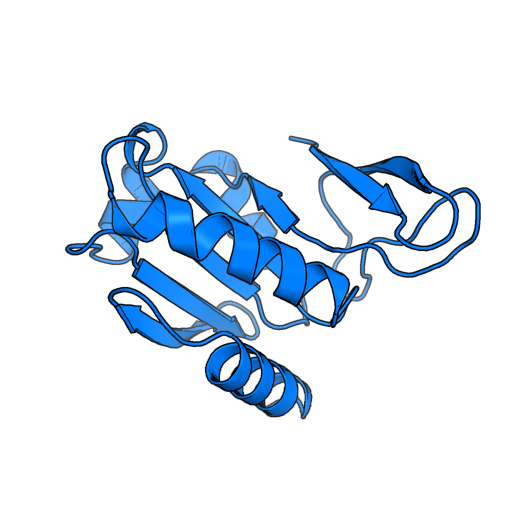918 N N . GLN A 1 127 ? 36.180 39.473 13.265 1.00 31.32 121 GLN A N 1
ATOM 919 C CA . GLN A 1 127 ? 37.430 40.089 13.694 1.00 43.38 121 GLN A CA 1
ATOM 920 C C . GLN A 1 127 ? 38.586 39.391 12.994 1.00 47.13 121 GLN A C 1
ATOM 921 O O . GLN A 1 127 ? 38.646 38.159 12.971 1.00 47.14 121 GLN A O 1
ATOM 927 N N . MET A 1 128 ? 39.488 40.176 12.411 1.00 35.53 122 MET A N 1
ATOM 928 C CA . MET A 1 128 ? 40.592 39.661 11.616 1.00 39.65 122 MET A CA 1
ATOM 929 C C . MET A 1 128 ? 41.834 40.445 11.986 1.00 47.11 122 MET A C 1
ATOM 930 O O . MET A 1 128 ? 41.904 41.658 11.759 1.00 37.39 122 MET A O 1
ATOM 935 N N . VAL A 1 129 ? 42.803 39.748 12.555 1.00 46.39 123 VAL A N 1
ATOM 936 C CA . VAL A 1 129 ? 44.068 40.325 12.971 1.00 46.74 123 VAL A CA 1
ATOM 937 C C . VAL A 1 129 ? 45.095 40.074 11.875 1.00 47.13 123 VAL A C 1
ATOM 938 O O . VAL A 1 129 ? 45.177 38.964 11.330 1.00 45.38 123 VAL A O 1
ATOM 942 N N . GLY A 1 130 ? 45.875 41.099 11.549 1.00 42.82 124 GLY A N 1
ATOM 943 C CA . GLY A 1 130 ? 46.933 40.957 10.575 1.00 56.95 124 GLY A CA 1
ATOM 944 C C . GLY A 1 130 ? 46.417 41.080 9.156 1.00 63.45 124 GLY A C 1
ATOM 945 O O . GLY A 1 130 ? 45.260 41.435 8.898 1.00 55.47 124 GLY A O 1
ATOM 946 N N . VAL A 1 131 ? 47.311 40.784 8.210 1.00 60.95 125 VAL A N 1
ATOM 947 C CA . VAL A 1 131 ? 46.940 40.882 6.808 1.00 59.39 125 VAL A CA 1
ATOM 948 C C . VAL A 1 131 ? 45.962 39.767 6.460 1.00 59.67 125 VAL A C 1
ATOM 949 O O . VAL A 1 131 ? 46.125 38.613 6.882 1.00 57.15 125 VAL A O 1
ATOM 953 N N . THR A 1 132 ? 44.910 40.130 5.709 1.00 54.46 126 THR A N 1
ATOM 954 C CA . THR A 1 132 ? 43.857 39.230 5.256 1.00 55.76 126 THR A CA 1
ATOM 955 C C . THR A 1 132 ? 43.750 39.352 3.740 1.00 58.61 126 THR A C 1
ATOM 956 O O . THR A 1 132 ? 43.864 40.452 3.194 1.00 57.61 126 THR A O 1
ATOM 960 N N . GLN A 1 133 ? 43.567 38.224 3.057 1.00 53.27 127 GLN A N 1
ATOM 961 C CA . GLN A 1 133 ? 43.441 38.255 1.606 1.00 59.27 127 GLN A CA 1
ATOM 962 C C . GLN A 1 133 ? 42.152 38.969 1.199 1.00 53.48 127 GLN A C 1
ATOM 963 O O . GLN A 1 133 ? 41.124 38.871 1.874 1.00 50.36 127 GLN A O 1
ATOM 969 N N . LYS A 1 134 ? 42.210 39.700 0.079 1.00 42.05 128 LYS A N 1
ATOM 970 C CA . LYS A 1 134 ? 41.032 40.444 -0.343 1.00 42.07 128 LYS A CA 1
ATOM 971 C C . LYS A 1 134 ? 39.861 39.523 -0.690 1.00 53.59 128 LYS A C 1
ATOM 972 O O . LYS A 1 134 ? 38.701 39.883 -0.446 1.00 44.43 128 LYS A O 1
ATOM 978 N N . ALA A 1 135 ? 40.133 38.333 -1.239 1.00 54.57 129 ALA A N 1
ATOM 979 C CA . ALA A 1 135 ? 39.039 37.432 -1.599 1.00 53.11 129 ALA A CA 1
ATOM 980 C C . ALA A 1 135 ? 38.272 36.965 -0.365 1.00 43.55 129 ALA A C 1
ATOM 981 O O . ALA A 1 135 ? 37.038 36.893 -0.393 1.00 43.30 129 ALA A O 1
ATOM 983 N N . ALA A 1 136 ? 38.976 36.680 0.740 1.00 47.29 130 ALA A N 1
ATOM 984 C CA . ALA A 1 136 ? 38.292 36.292 1.972 1.00 42.43 130 ALA A CA 1
ATOM 985 C C . ALA A 1 136 ? 37.415 37.422 2.498 1.00 41.52 130 ALA A C 1
ATOM 986 O O . ALA A 1 136 ? 36.295 37.186 2.984 1.00 44.66 130 ALA A O 1
ATOM 988 N N . LEU A 1 137 ? 37.913 38.658 2.411 1.00 45.74 131 LEU A N 1
ATOM 989 C CA . LEU A 1 137 ? 37.130 39.818 2.822 1.00 41.78 131 LEU A CA 1
ATOM 990 C C . LEU A 1 137 ? 35.880 39.971 1.969 1.00 34.69 131 LEU A C 1
ATOM 991 O O . LEU A 1 137 ? 34.776 40.209 2.483 1.00 39.44 131 LEU A O 1
ATOM 996 N N . ARG A 1 138 ? 36.054 39.909 0.649 1.00 37.81 132 ARG A N 1
ATOM 997 C CA . ARG A 1 138 ? 34.916 39.993 -0.252 1.00 34.53 132 ARG A CA 1
ATOM 998 C C . ARG A 1 138 ? 33.881 38.915 0.062 1.00 31.72 132 ARG A C 1
ATOM 999 O O . ARG A 1 138 ? 32.673 39.189 0.089 1.00 30.72 132 ARG A O 1
ATOM 1007 N N . ALA A 1 139 ? 34.335 37.690 0.347 1.00 32.08 133 ALA A N 1
ATOM 1008 C CA . ALA A 1 139 ? 33.394 36.606 0.616 1.00 39.76 133 ALA A CA 1
ATOM 1009 C C . ALA A 1 139 ? 32.628 36.860 1.907 1.00 39.87 133 ALA A C 1
ATOM 1010 O O . ALA A 1 139 ? 31.409 36.632 1.973 1.00 35.02 133 ALA A O 1
ATOM 1012 N N . ARG A 1 140 ? 33.319 37.361 2.945 1.00 34.20 134 ARG A N 1
ATOM 1013 C CA . ARG A 1 140 ? 32.603 37.644 4.182 1.00 28.48 134 ARG A CA 1
ATOM 1014 C C . ARG A 1 140 ? 31.625 38.796 3.992 1.00 31.22 134 ARG A C 1
ATOM 1015 O O . ARG A 1 140 ? 30.538 38.791 4.575 1.00 27.49 134 ARG A O 1
ATOM 1023 N N . VAL A 1 141 ? 31.964 39.774 3.153 1.00 27.03 135 VAL A N 1
ATOM 1024 C CA . VAL A 1 141 ? 31.057 40.901 2.969 1.00 22.24 135 VAL A CA 1
ATOM 1025 C C . VAL A 1 141 ? 29.812 40.485 2.177 1.00 28.67 135 VAL A C 1
ATOM 1026 O O . VAL A 1 141 ? 28.678 40.887 2.503 1.00 26.56 135 VAL A O 1
ATOM 1030 N N . GLU A 1 142 ? 29.983 39.677 1.127 1.00 27.88 136 GLU A N 1
ATOM 1031 C CA . GLU A 1 142 ? 28.798 39.255 0.372 1.00 27.37 136 GLU A CA 1
ATOM 1032 C C . GLU A 1 142 ? 27.911 38.344 1.222 1.00 32.22 136 GLU A C 1
ATOM 1033 O O . GLU A 1 142 ? 26.667 38.467 1.214 1.00 31.26 136 GLU A O 1
ATOM 1039 N N . HIS A 1 143 ? 28.553 37.445 1.982 1.00 25.90 137 HIS A N 1
ATOM 1040 C CA . HIS A 1 143 ? 27.878 36.642 2.992 1.00 32.10 137 HIS A CA 1
ATOM 1041 C C . HIS A 1 143 ? 26.999 37.513 3.880 1.00 28.54 137 HIS A C 1
ATOM 1042 O O . HIS A 1 143 ? 25.787 37.304 3.964 1.00 25.56 137 HIS A O 1
ATOM 1049 N N . LEU A 1 144 ? 27.590 38.541 4.513 1.00 28.07 138 LEU A N 1
ATOM 1050 C CA . LEU A 1 144 ? 26.799 39.430 5.370 1.00 29.23 138 LEU A CA 1
ATOM 1051 C C . LEU A 1 144 ? 25.705 40.140 4.609 1.00 30.67 138 LEU A C 1
ATOM 1052 O O . LEU A 1 144 ? 24.635 40.413 5.174 1.00 34.08 138 LEU A O 1
ATOM 1057 N N . ASN A 1 145 ? 25.942 40.452 3.333 1.00 26.25 139 ASN A N 1
ATOM 1058 C CA . ASN A 1 145 ? 24.903 41.073 2.526 1.00 22.76 139 ASN A CA 1
ATOM 1059 C C . ASN A 1 145 ? 23.706 40.160 2.311 1.00 31.11 139 ASN A C 1
ATOM 1060 O O . ASN A 1 145 ? 22.657 40.642 1.857 1.00 31.71 139 ASN A O 1
ATOM 1065 N N . GLN A 1 146 ? 23.845 38.852 2.560 1.00 25.75 140 GLN A N 1
ATOM 1066 C CA . GLN A 1 146 ? 22.639 38.008 2.552 1.00 29.55 140 GLN A CA 1
ATOM 1067 C C . GLN A 1 146 ? 21.595 38.503 3.552 1.00 34.44 140 GLN A C 1
ATOM 1068 O O . GLN A 1 146 ? 20.395 38.186 3.421 1.00 32.36 140 GLN A O 1
ATOM 1074 N N . LEU A 1 147 ? 22.070 39.214 4.572 1.00 31.48 141 LEU A N 1
ATOM 1075 C CA . LEU A 1 147 ? 21.400 40.060 5.547 1.00 47.15 141 LEU A CA 1
ATOM 1076 C C . LEU A 1 147 ? 21.080 39.167 6.715 1.00 55.31 141 LEU A C 1
ATOM 1077 O O . LEU A 1 147 ? 19.923 38.818 6.961 1.00 85.19 141 LEU A O 1
ATOM 1082 N N . SER A 1 148 ? 22.128 38.754 7.409 1.00 33.60 142 SER A N 1
ATOM 1083 C CA . SER A 1 148 ? 21.981 37.826 8.506 1.00 55.16 142 SER A CA 1
ATOM 1084 C C . SER A 1 148 ? 23.138 38.081 9.438 1.00 50.35 142 SER A C 1
ATOM 1085 O O . SER A 1 148 ? 23.938 38.966 9.152 1.00 61.84 142 SER A O 1
#

InterPro domains:
  IPR005746 Thioredoxin [TIGR01068] (42-136)
  IPR013766 Thioredoxin domain [PF00085] (41-136)
  IPR013766 Thioredoxin domain [PS51352] (28-140)
  IPR017937 Thioredoxin, conserved site [PS00194] (56-74)
  IPR036249 Thioredoxin-like superfamily [SSF52833] (36-138)

Organism: Deinococcus radiodurans (strain ATCC 13939 / DSM 20539 / JCM 16871 / CCUG 27074 / LMG 4051 / NBRC 15346 / NCIMB 9279 / VKM B-1422 / R1) (NCBI:txid243230)

Foldseek 3Di:
DWDWFAAPPPRDTDTDDQDPAPDADADPPPGHFTLAEEEDALVCVVRQQRYAAKEKEWEAEPVDDQVVVVVVLSSVLSVVQRRRYHYYYYHCVHHVVVCVVVVPDAPTKIFIDGNRDTDDIDGGDDDSVVVNVVRVVCSVPD

Sequence (142 aa):
HSDILTCTHCQAKNRVGAVPAGQVPSCARCGAALPWLHDGTDATFEQDLQTSVPVLVDFWAPWCGPCRVMGPVLEDLARDLPGKVRVVKVNVDENPRTAARFEVRSIPTLLMFKDGEEVDQMVGVTQKAALRARVEHLNQLS